Protein AF-A0A5M3WKW3-F1 (afdb_monomer)

Secondary structure (DSSP, 8-state):
---------TTTT--EEEE-S-HHHHHHHHHHTTPPEEEEEE--BTBSEEEEE-TTS-EEEEE--

pLDDT: mean 86.57, std 15.87, range [43.56, 98.25]

Nearest PDB structures (foldseek):
  3rhe-assembly1_A  TM=8.076E-01  e=8.636E-04  Legionella pneumophila subsp. pneumophila str. Philadelphia 1
  5umw-assembly2_B  TM=8.517E-01  e=6.945E-03  Streptomyces sp. CB03234
  7wsz-assembly1_A  TM=8.065E-01  e=1.096E-02  Homo sapiens
  7wsz-assembly1_B  TM=8.079E-01  e=1.518E-02  Homo sapiens
  1bh5-assembly1_B  TM=8.113E-01  e=1.845E-02  Homo sapiens

Structure (mmCIF, N/CA/C/O backbone):
data_AF-A0A5M3WKW3-F1
#
_entry.id   AF-A0A5M3WKW3-F1
#
loop_
_atom_site.group_PDB
_atom_site.id
_atom_site.type_symbol
_atom_site.label_atom_id
_atom_site.label_alt_id
_atom_site.label_comp_id
_atom_site.label_asym_id
_atom_site.label_entity_id
_atom_site.label_seq_id
_atom_site.pdbx_PDB_ins_code
_atom_site.Cartn_x
_atom_site.Cartn_y
_atom_site.Cartn_z
_atom_site.occupancy
_atom_site.B_iso_or_equiv
_atom_site.auth_seq_id
_atom_site.auth_comp_id
_atom_site.auth_asym_id
_atom_site.auth_atom_id
_atom_site.pdbx_PDB_model_num
ATOM 1 N N . MET A 1 1 ? -21.602 13.166 28.500 1.00 44.06 1 MET A N 1
ATOM 2 C CA . MET A 1 1 ? -21.669 12.312 27.297 1.00 44.06 1 MET A CA 1
ATOM 3 C C . MET A 1 1 ? -20.424 12.612 26.478 1.00 44.06 1 MET A C 1
ATOM 5 O O . MET A 1 1 ? -20.417 13.584 25.738 1.00 44.06 1 MET A O 1
ATOM 9 N N . ALA A 1 2 ? -19.320 11.912 26.753 1.00 43.56 2 ALA A N 1
ATOM 10 C CA . ALA A 1 2 ? -18.060 12.153 26.056 1.00 43.56 2 ALA A CA 1
ATOM 11 C C . ALA A 1 2 ? -18.209 11.679 24.604 1.00 43.56 2 ALA A C 1
ATOM 13 O O . ALA A 1 2 ? -18.593 10.530 24.384 1.00 43.56 2 ALA A O 1
ATOM 14 N N . LEU A 1 3 ? -17.944 12.562 23.635 1.00 54.47 3 LEU A N 1
ATOM 15 C CA . LEU A 1 3 ? -17.641 12.125 22.277 1.00 54.47 3 LEU A CA 1
ATOM 16 C C . LEU A 1 3 ? -16.453 11.168 22.388 1.00 54.47 3 LEU A C 1
ATOM 18 O O . LEU A 1 3 ? -15.434 11.529 22.978 1.00 54.47 3 LEU A O 1
ATOM 22 N N . LEU A 1 4 ? -16.601 9.9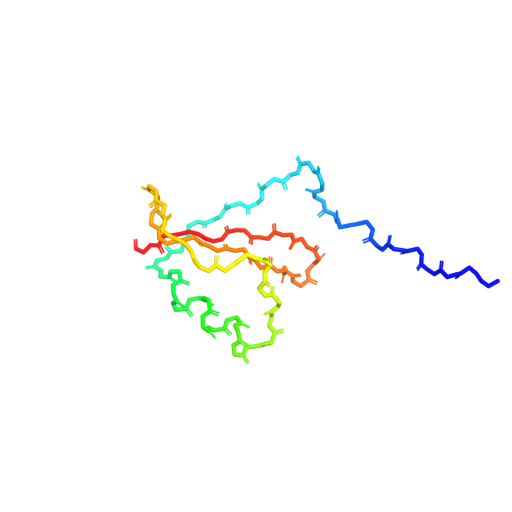51 21.866 1.00 56.28 4 LEU A N 1
ATOM 23 C CA . LEU A 1 4 ? -15.467 9.068 21.622 1.00 56.28 4 LEU A CA 1
ATOM 24 C C . LEU A 1 4 ? -14.461 9.870 20.799 1.00 56.28 4 LEU A C 1
ATOM 26 O O . LEU A 1 4 ? -14.768 10.300 19.686 1.00 56.28 4 LEU A O 1
ATOM 30 N N . GLY A 1 5 ? -13.327 10.158 21.436 1.00 46.91 5 GLY A N 1
ATOM 31 C CA . GLY A 1 5 ? -12.255 10.947 20.867 1.00 46.91 5 GLY A CA 1
ATOM 32 C C . GLY A 1 5 ? -11.852 10.384 19.517 1.00 46.91 5 GLY A C 1
ATOM 33 O O . GLY A 1 5 ? -11.911 9.176 19.297 1.00 46.91 5 GLY A O 1
ATOM 34 N N . GLU A 1 6 ? -11.474 11.299 18.633 1.00 58.22 6 GLU A N 1
ATOM 35 C CA . GLU A 1 6 ? -10.625 11.062 17.475 1.00 58.22 6 GLU A CA 1
ATOM 36 C C . GLU A 1 6 ? -9.754 9.824 17.721 1.00 58.22 6 GLU A C 1
ATOM 38 O O . GLU A 1 6 ? -8.855 9.851 18.565 1.00 58.22 6 GLU A O 1
ATOM 43 N N . VAL A 1 7 ? -10.112 8.695 17.096 1.00 59.00 7 VAL A N 1
ATOM 44 C CA . VAL A 1 7 ? -9.364 7.452 17.276 1.00 59.00 7 VAL A CA 1
ATOM 4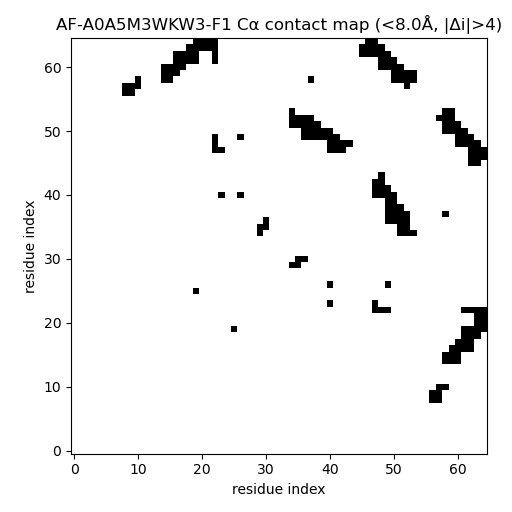5 C C . VAL A 1 7 ? -7.990 7.748 16.709 1.00 59.00 7 VAL A C 1
ATOM 47 O O . VAL A 1 7 ? -7.825 7.852 15.492 1.00 59.00 7 VAL A O 1
ATOM 50 N N . ALA A 1 8 ? -7.026 7.982 17.599 1.00 61.66 8 ALA A N 1
ATOM 51 C CA . ALA A 1 8 ? -5.638 8.156 17.230 1.00 61.66 8 ALA A CA 1
ATOM 52 C C . ALA A 1 8 ? -5.293 6.987 16.312 1.00 61.66 8 ALA A C 1
ATOM 54 O O . ALA A 1 8 ? -5.427 5.840 16.736 1.00 61.66 8 ALA A O 1
ATOM 55 N N . ARG A 1 9 ? -4.935 7.272 15.052 1.00 61.09 9 ARG A N 1
ATOM 56 C CA . ARG A 1 9 ? -4.563 6.226 14.094 1.00 61.09 9 ARG A CA 1
ATOM 57 C C . ARG A 1 9 ? -3.470 5.386 14.752 1.00 61.09 9 ARG A C 1
ATOM 59 O O . ARG A 1 9 ? -2.382 5.924 14.992 1.00 61.09 9 ARG A O 1
ATOM 66 N N . PRO A 1 10 ? -3.737 4.125 15.121 1.00 62.28 10 PRO A N 1
ATOM 67 C CA . PRO A 1 10 ? -2.705 3.309 15.725 1.00 62.28 10 PRO A CA 1
ATOM 68 C C . PRO A 1 10 ? -1.565 3.160 14.707 1.00 62.28 10 PRO A C 1
ATOM 70 O O . PRO A 1 10 ? -1.792 3.096 13.500 1.00 62.28 10 PRO A O 1
ATOM 73 N N . GLY A 1 11 ? -0.319 3.199 15.183 1.00 61.50 11 GLY A N 1
ATOM 74 C CA . GLY A 1 11 ? 0.851 3.136 14.300 1.00 61.50 11 GLY A CA 1
ATOM 75 C C . GLY A 1 11 ? 1.512 4.472 13.945 1.00 61.50 11 GLY A C 1
ATOM 76 O O . GLY A 1 11 ? 2.358 4.482 13.060 1.00 61.50 11 GLY A O 1
ATOM 77 N N . LEU A 1 12 ? 1.266 5.570 14.678 1.00 66.31 12 LEU A N 1
ATOM 78 C CA . LEU A 1 12 ? 2.028 6.839 14.558 1.00 66.31 12 LEU A CA 1
ATOM 79 C C . LEU A 1 12 ? 3.559 6.725 14.806 1.00 66.31 12 LEU A C 1
ATOM 81 O O . LEU A 1 12 ? 4.259 7.733 14.810 1.00 66.31 12 LEU A O 1
ATOM 85 N N . GLY A 1 13 ? 4.093 5.512 14.975 1.00 70.12 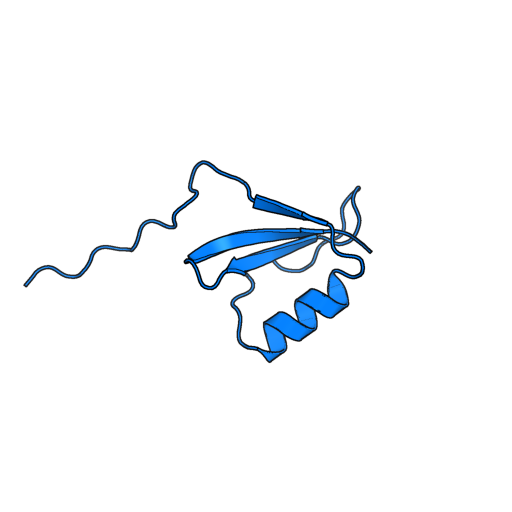13 GLY A N 1
ATOM 86 C CA . GLY A 1 13 ? 5.527 5.212 15.014 1.00 70.12 13 GLY A CA 1
ATOM 87 C C . GLY A 1 13 ? 5.905 3.835 14.451 1.00 70.12 13 GLY A C 1
ATOM 88 O O . GLY A 1 13 ? 7.018 3.381 14.695 1.00 70.12 13 GLY A O 1
ATOM 89 N N . VAL A 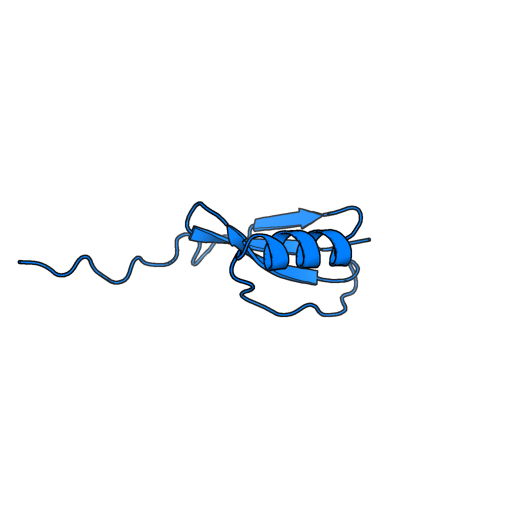1 14 ? 5.005 3.147 13.733 1.00 74.44 14 VAL A N 1
ATOM 90 C CA . VAL A 1 14 ? 5.272 1.826 13.136 1.00 74.44 14 VAL A CA 1
ATOM 91 C C . VAL A 1 14 ? 4.899 1.861 11.658 1.00 74.44 14 VAL A C 1
ATOM 93 O O . VAL A 1 14 ? 3.774 2.208 11.315 1.00 74.44 14 VAL A O 1
ATOM 96 N N . ALA A 1 15 ? 5.832 1.470 10.790 1.00 74.62 15 ALA A N 1
ATOM 97 C CA . ALA A 1 15 ? 5.575 1.287 9.366 1.00 74.62 15 ALA A CA 1
ATOM 98 C C . ALA A 1 15 ? 5.385 -0.206 9.068 1.00 74.62 15 ALA A C 1
ATOM 100 O O . ALA A 1 15 ? 6.310 -0.996 9.256 1.00 74.62 15 ALA A O 1
ATOM 101 N N . LEU A 1 16 ? 4.192 -0.593 8.606 1.00 86.56 16 LEU A N 1
ATOM 102 C CA . LEU A 1 16 ? 3.919 -1.948 8.126 1.00 86.56 16 LEU A CA 1
ATOM 103 C C . LEU A 1 16 ? 4.033 -1.967 6.603 1.00 86.56 16 LEU A C 1
ATOM 105 O O . LEU A 1 16 ? 3.202 -1.394 5.899 1.00 86.56 16 LEU A O 1
ATOM 109 N N . TRP A 1 17 ? 5.085 -2.617 6.112 1.00 92.19 17 TRP A N 1
ATOM 110 C CA . TRP A 1 17 ? 5.380 -2.772 4.691 1.00 92.19 17 TRP A CA 1
ATOM 111 C C . TRP A 1 17 ? 5.389 -4.248 4.319 1.00 92.19 17 TRP A C 1
ATOM 113 O O . TRP A 1 17 ? 5.988 -5.063 5.023 1.00 92.19 17 TRP A O 1
ATOM 123 N N . PHE A 1 18 ? 4.763 -4.591 3.197 1.00 93.31 18 PHE A N 1
ATOM 124 C CA . PHE A 1 18 ? 4.830 -5.941 2.655 1.00 93.31 18 PHE A CA 1
ATOM 125 C C . PHE A 1 18 ? 4.957 -5.941 1.134 1.00 93.31 18 PHE A C 1
ATOM 127 O O . PHE A 1 18 ? 4.438 -5.069 0.431 1.00 93.31 18 PHE A O 1
ATOM 134 N N . ARG A 1 19 ? 5.644 -6.969 0.629 1.00 95.25 19 ARG A N 1
ATOM 135 C CA . ARG A 1 19 ? 5.751 -7.225 -0.802 1.00 95.25 19 ARG A CA 1
ATOM 136 C C . ARG A 1 19 ? 4.515 -7.975 -1.294 1.00 95.25 19 ARG A C 1
ATOM 138 O O . ARG A 1 19 ? 4.098 -8.953 -0.680 1.00 95.25 19 ARG A O 1
ATOM 145 N N . THR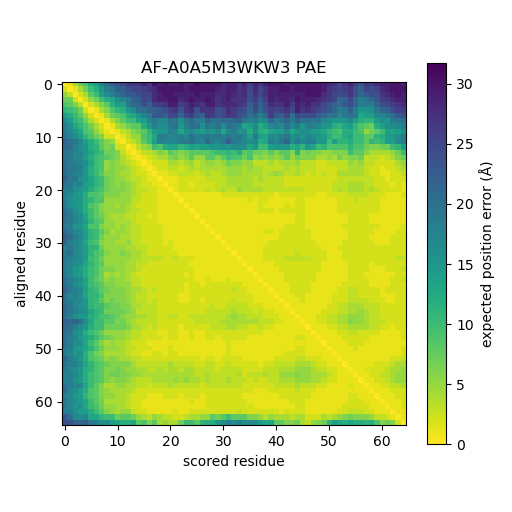 A 1 20 ? 3.992 -7.565 -2.439 1.00 95.56 20 THR A N 1
ATOM 146 C CA . THR A 1 20 ? 2.998 -8.301 -3.228 1.00 95.56 20 THR A CA 1
ATOM 147 C C . THR A 1 20 ? 3.603 -8.696 -4.575 1.00 95.56 20 THR A C 1
ATOM 149 O O . THR A 1 20 ? 4.564 -8.081 -5.037 1.00 95.56 20 THR A O 1
ATOM 152 N N . SER A 1 21 ? 3.078 -9.758 -5.190 1.00 95.69 21 SER A N 1
ATOM 153 C CA . SER A 1 21 ? 3.464 -10.161 -6.548 1.00 95.69 21 SER A CA 1
ATOM 154 C C . SER A 1 21 ? 2.861 -9.262 -7.626 1.00 95.69 21 SER A C 1
ATOM 156 O O . SER A 1 21 ? 3.262 -9.363 -8.772 1.00 95.69 21 SER A O 1
ATOM 158 N N . ASP A 1 22 ? 1.848 -8.461 -7.288 1.00 96.50 22 ASP A N 1
ATOM 159 C CA . ASP A 1 22 ? 1.222 -7.498 -8.195 1.00 96.50 22 ASP A CA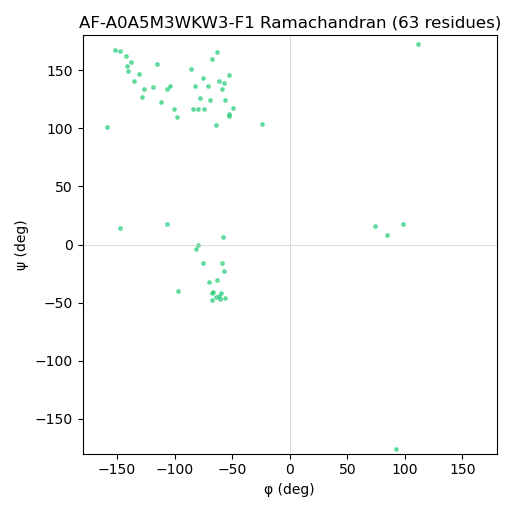 1
ATOM 160 C C . ASP A 1 22 ? 0.500 -6.423 -7.366 1.00 96.50 22 ASP A C 1
ATOM 162 O O . ASP A 1 22 ? -0.580 -6.657 -6.807 1.00 96.50 22 ASP A O 1
ATOM 166 N N . ALA A 1 23 ? 1.120 -5.250 -7.221 1.00 97.44 23 ALA A N 1
ATOM 167 C CA . ALA A 1 23 ? 0.544 -4.143 -6.463 1.00 97.44 23 ALA A CA 1
ATOM 168 C C . ALA A 1 23 ? -0.667 -3.506 -7.153 1.00 97.44 23 ALA A C 1
ATOM 170 O O . ALA A 1 23 ? -1.591 -3.089 -6.456 1.00 97.44 23 ALA A O 1
ATOM 171 N N . HIS A 1 24 ? -0.714 -3.472 -8.486 1.00 97.62 24 HIS A N 1
ATOM 172 C CA . HIS A 1 24 ? -1.853 -2.913 -9.218 1.00 97.62 24 HIS A CA 1
ATOM 173 C C . HIS A 1 24 ? -3.099 -3.771 -9.031 1.00 97.62 24 HIS A C 1
ATOM 175 O O . HIS A 1 24 ? -4.150 -3.264 -8.644 1.00 97.62 24 HIS A O 1
ATOM 181 N N . LYS A 1 25 ? -2.964 -5.090 -9.192 1.00 98.19 25 LYS A N 1
ATOM 182 C CA . LYS A 1 25 ? -4.076 -6.013 -8.967 1.00 98.19 25 LYS A CA 1
ATOM 183 C C . LYS A 1 25 ? -4.606 -5.935 -7.537 1.00 98.19 25 LYS A C 1
ATOM 185 O O . LYS A 1 25 ? -5.820 -5.947 -7.340 1.00 98.19 25 LYS A O 1
ATOM 190 N N . LEU A 1 26 ? -3.720 -5.842 -6.541 1.00 97.62 26 LEU A N 1
ATOM 191 C CA . LEU A 1 26 ? -4.134 -5.677 -5.147 1.00 97.62 26 LEU A CA 1
ATOM 192 C C . LEU A 1 26 ? -4.861 -4.342 -4.931 1.00 97.62 26 LEU A C 1
ATOM 194 O O . LEU A 1 26 ? -5.913 -4.318 -4.295 1.00 97.62 26 LEU A O 1
ATOM 198 N N . HIS A 1 27 ? -4.331 -3.244 -5.474 1.00 98.12 27 HIS A N 1
ATOM 199 C CA . HIS A 1 27 ? -4.958 -1.925 -5.400 1.00 98.12 27 HIS A CA 1
ATOM 200 C C . HIS A 1 27 ? -6.386 -1.938 -5.963 1.00 98.12 27 HIS A C 1
ATOM 202 O O . HIS A 1 27 ? -7.311 -1.431 -5.322 1.00 98.12 27 HIS A O 1
ATOM 208 N N . ASP A 1 28 ? -6.589 -2.560 -7.124 1.00 98.19 28 ASP A N 1
ATOM 209 C CA . ASP A 1 28 ? -7.900 -2.630 -7.773 1.00 98.19 28 ASP A CA 1
ATOM 210 C C . ASP A 1 28 ? -8.888 -3.479 -6.968 1.00 98.19 28 ASP A C 1
ATOM 212 O O . ASP A 1 28 ? -10.043 -3.090 -6.793 1.00 98.19 28 ASP A O 1
ATOM 216 N N . GLN A 1 29 ? -8.431 -4.606 -6.411 1.00 98.00 29 GLN A N 1
ATOM 217 C CA . GLN A 1 29 ? -9.243 -5.453 -5.532 1.00 98.00 29 GLN A CA 1
ATOM 218 C C . GLN A 1 29 ? -9.685 -4.714 -4.266 1.00 98.00 29 GLN A C 1
ATOM 220 O O . GLN A 1 29 ? -10.852 -4.793 -3.883 1.00 98.00 29 GLN A O 1
ATOM 225 N N . LEU A 1 30 ? -8.772 -3.979 -3.629 1.00 97.25 30 LEU A N 1
ATOM 226 C CA . LEU A 1 30 ? -9.067 -3.201 -2.426 1.00 97.25 30 LEU A CA 1
ATOM 227 C C . LEU A 1 30 ? -10.016 -2.038 -2.730 1.00 97.25 30 LEU A C 1
ATOM 229 O O . LEU A 1 30 ? -10.979 -1.826 -1.995 1.00 97.25 30 LEU A O 1
ATOM 233 N N . THR A 1 31 ? -9.800 -1.344 -3.848 1.00 97.50 31 THR A N 1
ATOM 234 C CA . THR A 1 31 ? -10.694 -0.278 -4.315 1.00 97.50 31 THR A CA 1
ATOM 235 C C . THR A 1 31 ? -12.100 -0.817 -4.583 1.00 97.50 31 THR A C 1
ATOM 237 O O . THR A 1 31 ? -13.080 -0.248 -4.106 1.00 97.50 31 THR A O 1
ATOM 240 N N . ALA A 1 32 ? -12.214 -1.950 -5.283 1.00 98.25 32 ALA A N 1
ATOM 241 C CA . ALA A 1 32 ? -13.494 -2.604 -5.553 1.00 98.25 32 ALA A CA 1
ATOM 242 C C . ALA A 1 32 ? -14.203 -3.079 -4.272 1.00 98.25 32 ALA A C 1
ATOM 244 O O . ALA A 1 32 ? -15.431 -3.086 -4.213 1.0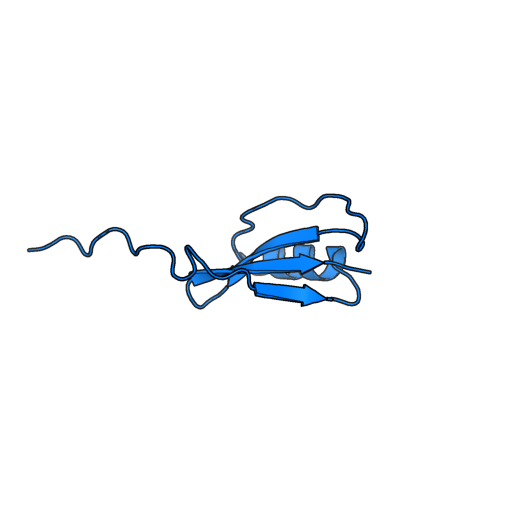0 98.25 32 ALA A O 1
ATOM 245 N N . ALA A 1 33 ? -13.440 -3.436 -3.238 1.00 97.38 33 ALA A N 1
ATOM 246 C CA . ALA A 1 33 ? -13.953 -3.792 -1.918 1.00 97.38 33 ALA A CA 1
ATOM 247 C C . ALA A 1 33 ? -14.310 -2.575 -1.037 1.00 97.38 33 ALA A C 1
ATOM 249 O O . ALA A 1 33 ? -14.760 -2.757 0.093 1.00 97.38 33 ALA A O 1
ATOM 250 N N . GLY A 1 34 ? -14.118 -1.341 -1.521 1.00 96.25 34 GLY A N 1
ATOM 251 C CA . GLY A 1 34 ? -14.399 -0.117 -0.766 1.00 96.25 34 GLY A CA 1
ATOM 252 C C . GLY A 1 34 ? -13.381 0.187 0.336 1.00 96.25 34 GLY A C 1
ATOM 253 O O . GLY A 1 34 ? -13.658 1.000 1.218 1.00 96.25 34 GLY A O 1
ATOM 254 N N . ILE A 1 35 ? -12.208 -0.452 0.301 1.00 96.75 35 ILE A N 1
ATOM 255 C CA . ILE A 1 35 ? -11.120 -0.162 1.232 1.00 96.75 35 ILE A CA 1
ATOM 256 C C . ILE A 1 35 ? -10.517 1.199 0.895 1.00 96.75 35 ILE A C 1
ATOM 258 O O . ILE A 1 35 ? -10.278 1.544 -0.264 1.00 96.75 35 ILE A O 1
ATOM 262 N N . LYS A 1 36 ? -10.259 1.991 1.933 1.00 96.31 36 LYS A N 1
ATOM 263 C CA . LYS A 1 36 ? -9.758 3.349 1.780 1.00 96.31 36 LYS A CA 1
ATOM 264 C C . LYS A 1 36 ? -8.288 3.351 1.377 1.00 96.31 36 LYS A C 1
ATOM 266 O O . LYS A 1 36 ? -7.417 2.969 2.157 1.00 96.31 36 LYS A O 1
ATOM 271 N N . ILE A 1 37 ? -8.013 3.878 0.190 1.00 97.38 37 ILE A N 1
ATOM 272 C CA . ILE A 1 37 ? -6.657 4.195 -0.255 1.00 97.38 37 ILE A CA 1
ATOM 273 C C . ILE A 1 37 ? -6.209 5.502 0.411 1.00 97.38 37 ILE A C 1
ATOM 275 O O . ILE A 1 37 ? -6.903 6.517 0.354 1.00 97.38 37 ILE A O 1
ATOM 279 N N . LEU A 1 38 ? -5.060 5.464 1.085 1.00 95.69 38 LEU A N 1
ATOM 280 C CA . LEU A 1 38 ? -4.494 6.587 1.838 1.00 95.69 38 LEU A CA 1
ATOM 281 C C . LEU A 1 38 ? -3.456 7.351 1.020 1.00 95.69 38 LEU A C 1
ATOM 283 O O . LEU A 1 38 ? -3.414 8.578 1.071 1.00 95.69 38 LEU A O 1
ATOM 287 N N . THR A 1 39 ? -2.634 6.626 0.261 1.00 95.69 39 THR A N 1
ATOM 288 C CA . THR A 1 39 ? -1.706 7.209 -0.709 1.00 95.69 39 THR A CA 1
ATOM 289 C C . THR A 1 39 ? -1.937 6.543 -2.059 1.00 95.69 39 THR A C 1
ATOM 291 O O . THR A 1 39 ? -2.027 5.313 -2.099 1.00 95.69 39 THR A O 1
ATOM 294 N N . PRO A 1 40 ? -2.028 7.314 -3.155 1.00 96.69 40 PRO A N 1
ATOM 295 C CA . PRO A 1 40 ? -2.214 6.743 -4.482 1.00 96.69 40 PRO A CA 1
ATOM 296 C C . PRO A 1 40 ? -1.017 5.873 -4.886 1.00 96.69 40 PRO A C 1
ATOM 298 O O . PRO A 1 40 ? 0.053 5.950 -4.277 1.00 96.69 40 PRO A O 1
ATOM 301 N N . MET A 1 41 ? -1.210 5.068 -5.931 1.00 97.69 41 MET A N 1
ATOM 302 C CA . MET A 1 41 ? -0.135 4.304 -6.562 1.00 97.69 41 MET A CA 1
ATOM 303 C C . MET A 1 41 ? 0.973 5.232 -7.073 1.00 97.69 41 MET A C 1
ATOM 305 O O . MET A 1 41 ? 0.690 6.232 -7.735 1.00 97.69 41 MET A O 1
ATOM 309 N N . ALA A 1 42 ? 2.223 4.879 -6.788 1.00 97.81 42 ALA A N 1
ATOM 310 C CA . ALA A 1 42 ? 3.412 5.587 -7.244 1.00 97.81 42 ALA A CA 1
ATOM 311 C C . ALA A 1 42 ? 4.533 4.608 -7.618 1.00 97.81 42 ALA A C 1
ATOM 313 O O . ALA A 1 42 ? 4.618 3.509 -7.070 1.00 97.81 42 ALA A O 1
ATOM 314 N N . ASP A 1 43 ? 5.423 5.029 -8.514 1.00 96.94 43 ASP A N 1
ATOM 315 C CA . ASP A 1 43 ? 6.638 4.280 -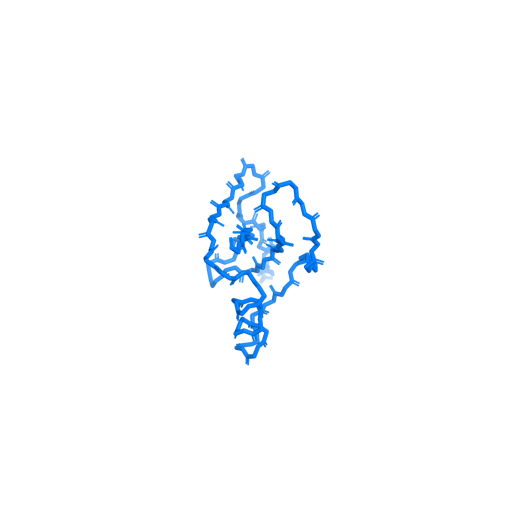8.835 1.00 96.94 43 ASP A CA 1
ATOM 316 C C . ASP A 1 43 ? 7.683 4.415 -7.721 1.00 96.94 43 ASP A C 1
ATOM 318 O O . ASP A 1 43 ? 7.855 5.479 -7.120 1.00 96.94 43 ASP A O 1
ATOM 322 N N . SER A 1 44 ? 8.424 3.338 -7.457 1.00 94.94 44 SER A N 1
ATOM 323 C CA . SER A 1 44 ? 9.522 3.336 -6.489 1.00 94.94 44 SER A CA 1
ATOM 324 C C . SER A 1 44 ? 10.646 2.377 -6.901 1.00 94.94 44 SER A C 1
ATOM 326 O O . SER A 1 44 ? 10.431 1.498 -7.740 1.00 94.94 44 SER A O 1
ATOM 328 N N . PRO A 1 45 ? 11.834 2.459 -6.268 1.00 94.62 45 PRO A N 1
ATOM 329 C CA . PRO A 1 45 ? 12.920 1.499 -6.488 1.00 94.62 45 PRO A CA 1
ATOM 330 C C . PRO A 1 45 ? 12.560 0.036 -6.175 1.00 94.62 45 PRO A C 1
ATOM 332 O O . PRO A 1 45 ? 13.281 -0.868 -6.588 1.00 94.62 45 PRO A O 1
ATOM 335 N N . PHE A 1 46 ? 11.464 -0.208 -5.450 1.00 90.88 46 PHE A N 1
ATOM 336 C CA . PHE A 1 46 ? 11.000 -1.541 -5.054 1.00 90.88 46 PHE A CA 1
ATOM 337 C C . PHE A 1 46 ? 9.760 -2.005 -5.839 1.00 90.88 46 PHE A C 1
ATOM 339 O O . PHE A 1 46 ? 9.072 -2.933 -5.403 1.00 90.88 46 PHE A O 1
ATOM 346 N N . GLY A 1 47 ? 9.480 -1.358 -6.976 1.00 95.19 47 GLY A N 1
ATOM 347 C CA . GLY A 1 47 ? 8.266 -1.535 -7.776 1.00 95.19 47 GLY A CA 1
ATOM 348 C C . GLY A 1 47 ? 7.154 -0.547 -7.397 1.00 95.19 47 GLY A C 1
ATOM 349 O O . GLY A 1 47 ? 7.378 0.328 -6.551 1.00 95.19 47 GLY A O 1
ATOM 350 N N . PRO A 1 48 ? 5.961 -0.665 -8.007 1.00 97.75 48 PRO A N 1
ATOM 351 C CA . PRO A 1 48 ? 4.816 0.175 -7.670 1.00 97.75 48 PRO A CA 1
ATOM 352 C C . PRO A 1 48 ? 4.467 0.047 -6.186 1.00 97.75 48 PRO A C 1
ATOM 354 O O . PRO A 1 48 ? 4.527 -1.054 -5.633 1.00 97.75 48 PRO A O 1
ATOM 357 N N . VAL A 1 49 ? 4.132 1.162 -5.541 1.00 98.06 49 VAL A N 1
ATOM 358 C CA . VAL A 1 49 ? 3.833 1.249 -4.107 1.00 98.06 49 VAL A CA 1
ATOM 359 C C . VAL A 1 49 ? 2.591 2.098 -3.856 1.00 98.06 49 VAL A C 1
ATOM 361 O O . VAL A 1 49 ? 2.389 3.130 -4.491 1.00 98.06 49 VAL A O 1
ATOM 364 N N . PHE A 1 50 ? 1.762 1.682 -2.902 1.00 97.94 50 PHE A N 1
ATOM 365 C CA . PHE A 1 50 ? 0.622 2.456 -2.408 1.00 97.94 50 PHE A CA 1
ATOM 366 C C . PHE A 1 50 ? 0.326 2.093 -0.951 1.00 97.94 50 PHE A C 1
ATOM 368 O O . PHE A 1 50 ? 0.833 1.096 -0.432 1.00 97.94 50 PHE A O 1
ATOM 375 N N . SER A 1 51 ? -0.512 2.890 -0.287 1.00 97.06 51 SER A N 1
ATOM 376 C CA . SER A 1 51 ? -0.924 2.623 1.093 1.00 97.06 51 SER A CA 1
ATOM 377 C C . SER A 1 51 ? -2.430 2.706 1.256 1.00 97.06 51 SER A C 1
ATOM 379 O O . SER A 1 51 ? -3.089 3.526 0.615 1.00 97.06 51 SER A O 1
ATOM 381 N N . PHE A 1 52 ? -2.969 1.890 2.151 1.00 95.81 52 PHE A N 1
ATOM 382 C CA . PHE A 1 52 ? -4.397 1.777 2.423 1.00 95.81 52 PHE A CA 1
ATOM 383 C C . PHE A 1 52 ? -4.659 1.577 3.919 1.00 95.81 52 PHE A C 1
ATOM 385 O O . PHE A 1 52 ? -3.749 1.256 4.686 1.00 95.81 52 PHE A O 1
ATOM 392 N N . GLU A 1 53 ? -5.897 1.819 4.337 1.00 94.06 53 GLU A N 1
ATOM 393 C CA . GLU A 1 53 ? -6.350 1.561 5.703 1.00 94.06 53 GLU A CA 1
ATOM 394 C C . GLU A 1 53 ? -6.753 0.088 5.831 1.00 94.06 53 GLU A C 1
ATOM 396 O O . GLU A 1 53 ? -7.671 -0.372 5.150 1.00 94.06 53 GLU A O 1
ATOM 401 N N . GLY A 1 54 ? -6.042 -0.665 6.671 1.00 89.75 54 GLY A N 1
ATOM 402 C CA . GLY A 1 54 ? -6.418 -2.033 7.016 1.00 89.75 54 GLY A CA 1
ATOM 403 C C . GLY A 1 54 ? -7.715 -2.075 7.835 1.00 89.75 54 GLY A C 1
ATOM 404 O O . GLY A 1 54 ? -8.082 -1.072 8.453 1.00 89.75 54 GLY A O 1
ATOM 405 N N . PRO A 1 55 ? -8.419 -3.219 7.888 1.00 87.00 55 PRO A N 1
ATOM 406 C CA . PRO A 1 55 ? -9.625 -3.382 8.710 1.00 87.00 55 PRO A CA 1
ATOM 407 C C . PRO A 1 55 ? -9.406 -3.088 10.208 1.00 87.00 55 PRO A C 1
ATOM 409 O O . PRO A 1 55 ? -10.352 -2.770 10.923 1.00 87.00 55 PRO A O 1
ATOM 412 N N . GLU A 1 56 ? -8.167 -3.176 10.684 1.00 84.62 56 GLU A N 1
ATOM 413 C CA . GLU A 1 56 ? -7.720 -2.841 12.036 1.00 84.62 56 GLU A CA 1
ATOM 414 C C . GLU A 1 56 ? -7.462 -1.334 12.268 1.00 84.62 56 GLU A C 1
ATOM 416 O O . GLU A 1 56 ? -7.130 -0.935 13.384 1.00 84.62 56 GLU A O 1
ATOM 421 N N . GLY A 1 57 ? -7.578 -0.496 11.230 1.00 85.25 57 GLY A N 1
ATOM 422 C CA . GLY A 1 57 ? -7.343 0.954 11.291 1.00 85.25 57 GLY A CA 1
ATOM 423 C C . GLY A 1 57 ? -5.877 1.386 11.143 1.00 85.25 57 GLY A C 1
ATOM 424 O O . GLY A 1 57 ? -5.559 2.561 11.339 1.00 85.25 57 GLY A O 1
ATOM 425 N N . TYR A 1 58 ? -4.970 0.464 10.805 1.00 86.25 58 TYR A N 1
ATOM 426 C CA . TYR A 1 58 ? -3.560 0.765 10.536 1.00 86.25 58 TYR A CA 1
ATOM 427 C C . TYR A 1 58 ? -3.338 1.194 9.083 1.00 86.25 58 TYR A C 1
ATOM 429 O O . TYR A 1 58 ? -4.026 0.743 8.167 1.00 86.25 58 TYR A O 1
ATOM 437 N N . MET A 1 59 ? -2.318 2.026 8.861 1.00 91.56 59 MET A N 1
ATOM 438 C CA . MET A 1 59 ? -1.792 2.281 7.520 1.00 91.56 59 MET A CA 1
ATOM 439 C C . MET A 1 59 ? -0.879 1.127 7.107 1.00 91.56 59 MET A C 1
ATOM 441 O O . MET A 1 59 ? 0.172 0.904 7.709 1.00 91.56 59 MET A O 1
ATOM 445 N N . LEU A 1 60 ? -1.285 0.418 6.061 1.00 93.62 60 LEU A N 1
ATOM 446 C CA . LEU A 1 60 ? -0.529 -0.664 5.448 1.00 93.62 60 LEU A CA 1
ATOM 447 C C . LEU A 1 60 ? 0.030 -0.181 4.111 1.00 93.62 60 LEU A C 1
ATOM 449 O O . LEU A 1 60 ? -0.707 0.407 3.320 1.00 93.62 60 LEU A O 1
ATOM 453 N N . THR A 1 61 ? 1.309 -0.444 3.842 1.00 96.06 61 THR A N 1
ATOM 454 C CA . THR A 1 61 ? 1.945 -0.125 2.557 1.00 96.06 61 THR A CA 1
ATOM 455 C C . THR A 1 61 ? 2.287 -1.408 1.809 1.00 96.06 61 THR A C 1
ATOM 457 O O . THR A 1 61 ? 3.035 -2.256 2.304 1.00 96.06 61 THR A O 1
ATOM 460 N N . ALA A 1 62 ? 1.752 -1.537 0.598 1.00 97.12 62 ALA A N 1
ATOM 461 C CA . ALA A 1 62 ? 2.055 -2.631 -0.311 1.00 97.12 62 ALA A CA 1
ATOM 462 C C . ALA A 1 62 ? 2.988 -2.134 -1.408 1.00 97.12 62 ALA A C 1
ATOM 464 O O . ALA A 1 62 ? 2.761 -1.062 -1.972 1.00 97.12 62 ALA A O 1
ATOM 465 N N . HIS A 1 63 ? 4.003 -2.928 -1.738 1.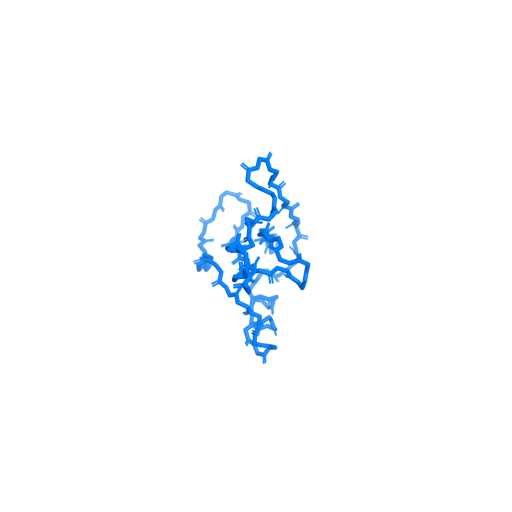00 97.00 63 HIS A N 1
ATOM 466 C CA . HIS A 1 63 ? 4.862 -2.652 -2.881 1.00 97.00 63 HIS A CA 1
ATOM 467 C C . HIS A 1 63 ? 5.175 -3.914 -3.681 1.00 97.00 63 HIS A C 1
ATOM 469 O O . HIS A 1 63 ? 5.149 -5.030 -3.157 1.00 97.00 63 HIS A O 1
ATOM 475 N N . GLY A 1 64 ? 5.534 -3.731 -4.944 1.00 91.12 64 GLY A N 1
ATOM 476 C CA . GLY A 1 64 ? 6.084 -4.789 -5.778 1.00 91.12 64 GLY A CA 1
ATOM 477 C C . GLY A 1 64 ? 5.183 -5.247 -6.918 1.00 91.12 64 GLY A C 1
ATOM 478 O O . GLY A 1 64 ? 4.032 -4.845 -7.076 1.00 91.12 64 GLY A O 1
ATOM 479 N N . GLY A 1 65 ? 5.795 -6.087 -7.735 1.00 79.06 65 GLY A N 1
ATOM 480 C CA . GLY A 1 65 ? 5.340 -6.689 -8.978 1.00 79.06 65 GLY A CA 1
ATOM 481 C C . GLY A 1 65 ? 6.359 -7.754 -9.366 1.00 79.06 65 GLY A C 1
ATOM 482 O O . GLY A 1 65 ? 7.497 -7.699 -8.825 1.00 79.06 65 GLY A O 1
#

InterPro domains:
  IPR004360 Glyoxalase/fosfomycin resistance/dioxygenase domain [PF00903] (15-60)
  IPR029068 Glyoxalase/Bleomycin resistance protein/Dihydroxybiphenyl dioxygenase [G3DSA:3.10.180.10] (3-63)
  IPR029068 Glyoxalase/Bleomycin resistance protein/Dihydroxybiphenyl dioxygenase [SSF54593] (10-61)

Solvent-accessible surface area (backbone atoms only — not comparable to full-atom values): 3883 Å² total; per-residue (Å²): 133,80,74,82,65,84,75,72,61,58,54,89,87,53,87,49,73,48,81,40,78,43,32,66,63,50,50,53,52,37,51,74,68,67,45,52,72,74,41,73,79,40,84,52,100,67,35,42,31,34,27,28,50,44,100,88,54,32,66,38,34,43,23,14,92

Organism: NCBI:txid150177

Sequence (65 aa):
MALLGEVARPGLGVALWFRTSDAHKLHDQLTAAGIKILTPMADSPFGPVFSFEGPEGYMLTAHGG

Mean predicted aligned error: 6.86 Å

Foldseek 3Di:
DDDPDDPPQPPPPHAAEDEDADPVVVVVVCVVVVWAWPADWDQDPAAIKTWTQDPVRHIYMYHHD

Radius of gyration: 13.58 Å; Cα contacts (8 Å, |Δi|>4): 102; chains: 1; bounding box: 35×22×36 Å